Protein 3TO5 (pdb70)

Nearest PDB structures (foldseek):
  3to5-assembly1_A  TM=1.008E+00  e=1.845E-25  Vibrio cholerae
  4lx8-assembly1_A  TM=1.005E+00  e=1.009E-23  Vibrio cholerae O395
  4hnq-assembly1_A  TM=1.005E+00  e=3.913E-23  Vibrio cholerae
  1d4z-assembly1_A  TM=9.923E-01  e=3.144E-18  Escherichia coli
  3olv-assembly2_B  TM=9.738E-01  e=2.429E-18  Escherichia coli K-12

Foldseek 3Di:
DDLAFAEEEEAQDPVVSVVVCVLSVVVSRNNYDYDNALVRVVVCVVPPVGAEYEYEQDDDPAGPLRSLLVQCVDPSRNVYAYEYEYQDPDVVVVVSSVVSPHQYYDHPPDHSVVVVVGVVSSVD

B-factor: mean 20.98, std 11.56, range [7.63, 84.68]

Solvent-accessible surface area: 6604 Å² total; per-residue (Å²): 103,87,93,109,11,57,0,0,1,1,5,70,118,54,69,21,30,93,86,0,64,66,30,0,120,81,30,27,2,101,52,8,53,44,5,79,13,0,108,46,0,37,73,62,2,85,182,23,130,13,69,0,0,0,0,8,26,120,5,119,45,30,96,0,17,51,0,0,103,57,0,62,92,31,147,99,8,118,126,2,22,0,0,0,1,5,74,103,32,128,184,149,45,32,75,92,0,57,155,18,29,22,68,16,69,0,58,72,143,24,79,23,68,46,0,66,116,43,6,77,151,19,78,180

Radius of gyration: 12.98 Å; Cα contacts (8 Å, |Δi|>4): 217; chains: 1; bounding box: 34×27×32 Å

CATH classification: 3.40.50.2300

Organism: Vibrio cholerae (NCBI:txid666)

Sequence (124 aa):
LNKNMKILIVDDFSTMRRIVKNLLRDLGFNNTQEADDGLTALPMLKKGDFDFVVTDWNMPGMQGIDLLKNIRADEELKHLPVLMITAEAKREQIIEAAQAGVNGYIVKPFTAATLKEKLDKIFE

Structure (mmCIF, N/CA/C/O backbone):
data_3TO5
#
_entry.id   3TO5
#
_cell.length_a   68.057
_cell.length_b   68.057
_cell.length_c   75.750
_cell.angle_alpha   90.00
_cell.angle_beta   90.00
_cell.angle_gamma   120.00
#
_symmetry.space_group_name_H-M   'H 3'
#
loop_
_entity.id
_entity.type
_entity.pdbx_description
1 polymer 'CheY homolog'
2 non-polymer 'CALCIUM ION'
3 water water
#
loop_
_atom_site.group_PDB
_atom_site.id
_atom_site.type_symbol
_atom_site.label_atom_id
_atom_site.label_alt_id
_atom_site.label_comp_id
_atom_site.label_asym_id
_atom_site.label_entity_id
_atom_site.label_seq_id
_atom_site.pdbx_PDB_ins_code
_atom_site.Cartn_x
_atom_site.Cartn_y
_atom_site.Cartn_z
_atom_site.occupancy
_atom_site.B_iso_or_equiv
_atom_site.auth_seq_id
_atom_site.auth_comp_id
_atom_site.auth_asym_id
_atom_site.auth_atom_id
_atom_site.pdbx_PDB_model_num
ATOM 1 N N . LEU A 1 9 ? -11.436 28.925 -2.486 1.00 47.40 5 LEU A N 1
ATOM 2 C CA . LEU A 1 9 ? -11.020 27.542 -2.118 1.00 48.58 5 LEU A CA 1
ATOM 3 C C . LEU A 1 9 ? -12.230 26.707 -1.728 1.00 47.27 5 LEU A C 1
ATOM 4 O O . LEU A 1 9 ? -13.183 27.217 -1.139 1.00 45.55 5 LEU A O 1
ATOM 6 N N . ASN A 1 10 ? -12.197 25.422 -2.070 1.00 21.86 6 ASN A N 1
ATOM 7 C CA . ASN A 1 10 ? -13.291 24.532 -1.715 1.00 22.88 6 ASN A CA 1
ATOM 8 C C . ASN A 1 10 ? -12.863 23.728 -0.496 1.00 21.82 6 ASN A C 1
ATOM 9 O O . ASN A 1 10 ? -11.902 22.963 -0.556 1.00 20.86 6 ASN A O 1
ATOM 14 N N . LYS A 1 11 ? -13.568 23.917 0.613 1.00 25.42 7 LYS A N 1
ATOM 15 C CA . LYS A 1 11 ? -13.245 23.214 1.852 1.00 25.34 7 LYS A CA 1
ATOM 16 C C . LYS A 1 11 ? -13.369 21.704 1.720 1.00 23.99 7 LYS A C 1
ATOM 17 O O . LYS A 1 11 ? -12.889 20.960 2.576 1.00 23.21 7 LYS A O 1
ATOM 23 N N . ASN A 1 12 ? -14.008 21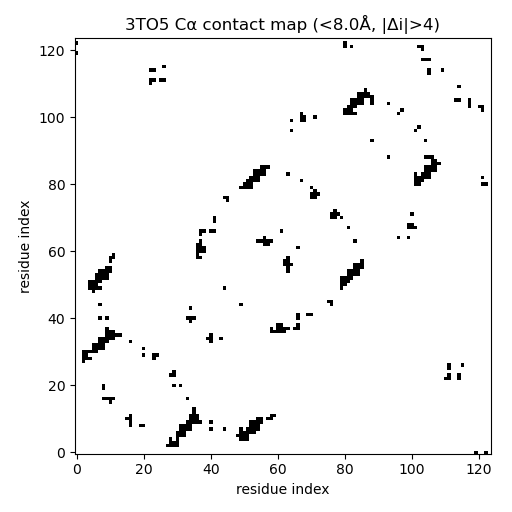.252 0.648 1.00 19.84 8 ASN A N 1
ATOM 24 C CA . ASN A 1 12 ? -14.175 19.823 0.428 1.00 19.62 8 ASN A CA 1
ATOM 25 C C . ASN A 1 12 ? -13.123 19.236 -0.509 1.00 16.65 8 ASN A C 1
ATOM 26 O O . ASN A 1 12 ? -13.235 18.079 -0.911 1.00 16.15 8 ASN A O 1
ATOM 31 N N . MET A 1 13 ? -12.107 20.016 -0.862 1.00 15.57 9 MET A N 1
ATOM 32 C CA . MET A 1 13 ? -11.086 19.491 -1.763 1.00 14.75 9 MET A CA 1
ATOM 33 C C . MET A 1 13 ? -10.424 18.275 -1.115 1.00 13.82 9 MET A C 1
ATOM 34 O O . MET A 1 13 ? -10.202 18.247 0.097 1.00 12.62 9 MET A O 1
ATOM 39 N N . LYS A 1 14 ? -10.147 17.271 -1.941 1.00 11.84 10 LYS A N 1
ATOM 40 C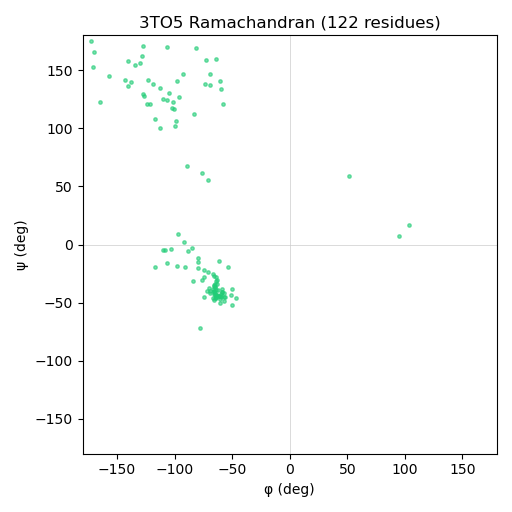 CA . LYS A 1 14 ? -9.559 16.004 -1.515 1.00 11.87 10 LYS A CA 1
ATOM 41 C C . LYS A 1 14 ? -8.048 16.147 -1.420 1.00 9.27 10 LYS A C 1
ATOM 42 O O . LYS A 1 14 ? -7.368 16.310 -2.429 1.00 12.79 10 LYS A O 1
ATOM 48 N N . ILE A 1 15 ? -7.535 16.071 -0.199 1.00 9.69 11 ILE A N 1
ATOM 49 C CA . ILE A 1 15 ? -6.115 16.260 0.063 1.00 10.53 11 ILE A CA 1
ATOM 50 C C . ILE A 1 15 ? -5.386 15.012 0.547 1.00 10.79 11 ILE A C 1
ATOM 51 O O . ILE A 1 15 ? -5.873 14.303 1.430 1.00 10.96 11 ILE A O 1
ATOM 56 N N . LEU A 1 16 ? -4.215 14.750 -0.029 1.00 11.65 12 LEU A N 1
ATOM 57 C CA . LEU A 1 16 ? -3.409 13.618 0.406 1.00 10.77 12 LEU A CA 1
ATOM 58 C C . LEU A 1 16 ? -2.224 14.188 1.183 1.00 10.88 12 LEU A C 1
ATOM 59 O O . LEU A 1 16 ? -1.499 15.040 0.671 1.00 11.06 12 LEU A O 1
ATOM 64 N N . ILE A 1 17 ? -2.059 13.729 2.422 1.00 10.97 13 ILE A N 1
ATOM 65 C CA . ILE A 1 17 ? -0.970 14.157 3.302 1.00 10.37 13 ILE A CA 1
ATOM 66 C C . ILE A 1 17 ? 0.069 13.044 3.264 1.00 10.13 13 ILE A C 1
ATOM 67 O O . ILE A 1 17 ? -0.241 11.900 3.603 1.00 10.83 13 ILE A O 1
ATOM 72 N N . VAL A 1 18 ? 1.299 13.384 2.878 1.00 10.08 14 VAL A N 1
ATOM 73 C CA . VAL A 1 18 ? 2.360 12.390 2.741 1.00 10.09 14 VAL A CA 1
ATOM 74 C C . VAL A 1 18 ? 3.601 12.617 3.604 1.00 10.01 14 VAL A C 1
ATOM 75 O O . VAL A 1 18 ? 4.262 13.644 3.499 1.00 10.93 14 VAL A O 1
ATOM 79 N N . ASP A 1 19 ? 3.908 11.643 4.452 1.00 9.15 15 ASP A N 1
ATOM 80 C CA . ASP A 1 19 ? 5.106 11.688 5.283 1.00 11.03 15 ASP A CA 1
ATOM 81 C C . ASP A 1 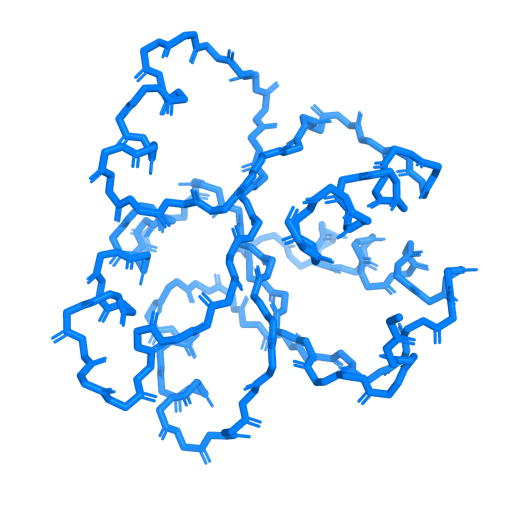19 ? 5.280 10.339 5.965 1.00 11.49 15 ASP A C 1
ATOM 82 O O . ASP A 1 19 ? 4.303 9.621 6.206 1.00 10.18 15 ASP A O 1
ATOM 87 N N . ASP A 1 20 ? 6.526 10.008 6.285 1.00 11.93 16 ASP A N 1
ATOM 88 C CA . ASP A 1 20 ? 6.835 8.739 6.935 1.00 13.70 16 ASP A CA 1
ATOM 89 C C . ASP A 1 20 ? 6.569 8.743 8.437 1.00 13.22 16 ASP A C 1
ATOM 90 O O . ASP A 1 20 ? 6.513 7.681 9.059 1.00 16.04 16 ASP A O 1
ATOM 95 N N . PHE A 1 21 ? 6.398 9.926 9.017 1.00 11.26 17 PHE A N 1
ATOM 96 C CA . PHE A 1 21 ? 6.152 10.038 10.451 1.00 11.19 17 PHE A CA 1
ATOM 97 C C . PHE A 1 21 ? 4.659 10.201 10.722 1.00 12.56 17 PHE A C 1
ATOM 98 O O . PHE A 1 21 ? 4.085 11.261 10.479 1.00 10.67 17 PHE A O 1
ATOM 106 N N . SER A 1 22 ? 4.034 9.138 11.221 1.00 13.80 18 SER A N 1
ATOM 107 C CA . SER A 1 22 ? 2.605 9.155 11.506 1.00 14.31 18 SER A CA 1
ATOM 108 C C . SER A 1 22 ? 2.192 10.353 12.358 1.00 13.57 18 SER A C 1
ATOM 109 O O . SER A 1 22 ? 1.183 11.004 12.087 1.00 11.90 18 SER A O 1
ATOM 112 N N . THR A 1 23 ? 2.980 10.651 13.385 1.00 14.47 19 THR A N 1
ATOM 113 C CA . THR A 1 23 ? 2.676 11.771 14.265 1.00 14.60 19 THR A CA 1
ATOM 114 C C . THR A 1 23 ? 2.599 13.091 13.488 1.00 12.65 19 THR A C 1
ATOM 115 O O . THR A 1 23 ? 1.714 13.914 13.737 1.00 12.83 19 THR A O 1
ATOM 119 N N . MET A 1 24 ? 3.506 13.285 12.534 1.00 12.28 20 MET A N 1
ATOM 120 C CA . MET A 1 24 ? 3.499 14.510 11.744 1.00 12.83 20 MET A CA 1
ATOM 121 C C . MET A 1 24 ? 2.282 14.540 10.826 1.00 12.65 20 MET A C 1
ATOM 122 O O . MET A 1 24 ? 1.637 15.578 10.677 1.00 13.09 20 MET A O 1
ATOM 127 N N . ARG A 1 25 ? 1.963 13.402 10.214 1.00 10.84 21 ARG A N 1
ATOM 128 C CA . ARG A 1 25 ? 0.802 13.344 9.331 1.00 12.53 21 ARG A CA 1
ATOM 129 C C . ARG A 1 25 ? -0.441 13.769 10.099 1.00 13.30 21 ARG A C 1
ATOM 130 O O . ARG A 1 25 ? -1.280 14.501 9.580 1.00 12.54 21 ARG A O 1
ATOM 138 N N . ARG A 1 26 ? -0.549 13.299 11.339 1.00 12.13 22 ARG A N 1
ATOM 139 C CA . ARG A 1 26 ? -1.690 13.624 12.186 1.00 15.60 22 ARG A CA 1
ATOM 140 C C . ARG A 1 26 ? -1.748 15.111 12.514 1.00 14.77 22 ARG A C 1
ATOM 141 O O . ARG A 1 26 ? -2.820 15.716 12.504 1.00 13.79 22 ARG A O 1
ATOM 149 N N . ILE A 1 27 ? -0.595 15.701 12.805 1.00 14.65 23 ILE A N 1
ATOM 150 C CA . ILE A 1 27 ? -0.540 17.123 13.127 1.00 14.62 23 ILE A CA 1
ATOM 151 C C . ILE A 1 27 ? -1.021 17.951 11.934 1.00 14.06 23 ILE A C 1
ATOM 152 O O . ILE A 1 27 ? -1.810 18.885 12.092 1.00 13.45 23 ILE A O 1
ATOM 157 N N . VAL A 1 28 ? -0.559 17.593 10.739 1.00 13.86 24 VAL A N 1
ATOM 158 C CA . VAL A 1 28 ? -0.961 18.296 9.524 1.00 14.00 24 VAL A CA 1
ATOM 159 C C . VAL A 1 28 ? -2.462 18.125 9.294 1.00 12.45 24 VAL A C 1
ATOM 160 O O . VAL A 1 28 ? -3.162 19.087 8.973 1.00 14.09 24 VAL A O 1
ATOM 164 N N . LYS A 1 29 ? -2.949 16.898 9.454 1.00 11.47 25 LYS A N 1
ATOM 165 C CA . LYS A 1 29 ? -4.370 16.608 9.271 1.00 12.17 25 LYS A CA 1
ATOM 166 C C . LYS A 1 29 ? -5.210 17.451 10.227 1.00 12.77 25 LYS A C 1
ATOM 167 O O . LYS A 1 29 ? -6.262 17.969 9.851 1.00 13.07 25 LYS A O 1
ATOM 173 N N . ASN A 1 30 ? -4.740 17.591 11.463 1.00 15.13 26 ASN A N 1
ATOM 174 C CA . ASN A 1 30 ? -5.468 18.379 12.450 1.00 16.82 26 ASN A CA 1
ATOM 175 C C . ASN A 1 30 ? -5.431 19.876 12.149 1.00 17.31 26 ASN A C 1
ATOM 1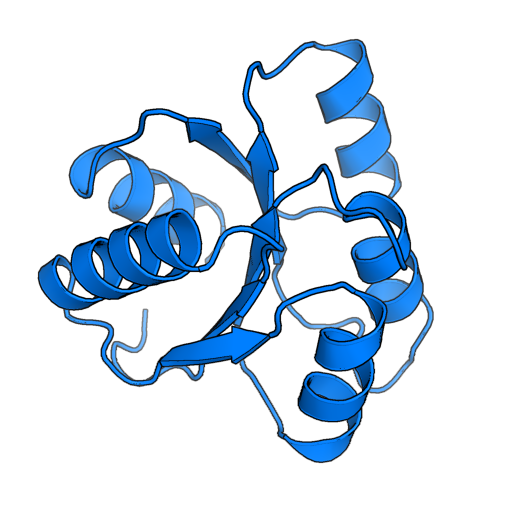76 O O . ASN A 1 30 ? -6.419 20.576 12.368 1.00 17.87 26 ASN A O 1
ATOM 181 N N . LEU A 1 31 ? -4.303 20.373 11.651 1.00 17.32 27 LEU A N 1
ATOM 182 C CA . LEU A 1 31 ? -4.215 21.791 11.315 1.00 16.73 27 LEU A CA 1
ATOM 183 C C . LEU A 1 31 ? -5.153 22.069 10.140 1.00 17.28 27 LEU A C 1
ATOM 184 O O . LEU A 1 31 ? -5.808 23.109 10.083 1.00 17.03 27 LEU A O 1
ATOM 189 N N . LEU A 1 32 ? -5.220 21.135 9.196 1.00 19.88 28 LEU A N 1
ATOM 190 C CA . LEU A 1 32 ? -6.107 21.305 8.056 1.00 20.10 28 LEU A CA 1
ATOM 191 C C . LEU A 1 32 ? -7.543 21.279 8.565 1.00 19.94 28 LEU A C 1
ATOM 192 O O . LEU A 1 32 ? -8.409 21.981 8.050 1.00 18.65 28 LEU A O 1
ATOM 197 N N . ARG A 1 33 ? -7.787 20.469 9.591 1.00 16.39 29 ARG A N 1
ATOM 198 C CA . ARG A 1 33 ? -9.117 20.375 10.179 1.00 18.04 29 ARG A CA 1
ATOM 199 C C . ARG A 1 33 ? -9.502 21.726 10.786 1.00 19.37 29 ARG A C 1
ATOM 200 O O . ARG A 1 33 ? -10.653 22.153 10.690 1.00 19.99 29 ARG A O 1
ATOM 208 N N . ASP A 1 34 ? -8.535 22.399 11.407 1.00 22.09 30 ASP A N 1
ATOM 209 C CA . ASP A 1 34 ? -8.794 23.702 12.015 1.00 23.07 30 ASP A CA 1
ATOM 210 C C . ASP A 1 34 ? -9.189 24.726 10.957 1.00 23.77 30 ASP A C 1
ATOM 211 O O . ASP A 1 34 ? -9.951 25.655 11.234 1.00 25.17 30 ASP A O 1
ATOM 216 N N . LEU A 1 35 ? -8.666 24.554 9.746 1.00 19.98 31 LEU A N 1
ATOM 217 C CA . LEU A 1 35 ? -8.964 25.461 8.646 1.00 21.25 31 LEU A CA 1
ATOM 218 C C . LEU A 1 35 ? -10.255 25.084 7.922 1.00 20.25 31 LEU A C 1
ATOM 219 O O . LEU A 1 35 ? -10.679 25.777 6.997 1.00 21.29 31 LEU A O 1
ATOM 224 N N . GLY A 1 36 ? -10.874 23.985 8.342 1.00 19.11 32 GLY A N 1
ATOM 225 C CA . GLY A 1 36 ? -12.116 23.557 7.723 1.00 18.79 32 GLY A CA 1
ATOM 226 C C . GLY A 1 36 ? -11.969 22.534 6.612 1.00 18.97 32 GLY A C 1
ATOM 227 O O . GLY A 1 36 ? -12.945 22.205 5.935 1.00 17.50 32 GLY A O 1
ATOM 228 N N . PHE A 1 37 ? -10.753 22.030 6.422 1.00 18.80 33 PHE A N 1
ATOM 229 C CA . PHE A 1 37 ? -10.485 21.032 5.390 1.00 17.75 33 PHE A CA 1
ATOM 230 C C . PHE A 1 37 ? -10.448 19.651 6.036 1.00 18.25 33 PHE A C 1
ATOM 231 O O . PHE A 1 37 ? -9.453 19.274 6.656 1.00 17.78 33 PHE A O 1
ATOM 239 N N . ASN A 1 38 ? -11.535 18.898 5.880 1.00 15.46 34 ASN A N 1
ATOM 240 C CA . ASN A 1 38 ? -11.636 17.573 6.481 1.00 15.57 34 ASN A CA 1
ATOM 241 C C . ASN A 1 38 ? -11.554 16.384 5.525 1.00 13.72 34 ASN A C 1
ATOM 242 O O . ASN A 1 38 ? -11.552 15.242 5.974 1.00 13.65 34 ASN A O 1
ATOM 247 N N . ASN A 1 39 ? -11.495 16.640 4.222 1.00 12.89 35 ASN A N 1
ATOM 248 C CA . ASN A 1 39 ? -11.411 15.555 3.244 1.00 13.25 35 ASN A CA 1
ATOM 249 C C . ASN A 1 39 ? -9.938 15.247 3.019 1.00 11.35 35 ASN A C 1
ATOM 250 O O . ASN A 1 39 ? -9.390 15.488 1.946 1.00 13.46 35 ASN A O 1
ATOM 255 N N . THR A 1 40 ? -9.311 14.709 4.054 1.00 11.69 36 THR A N 1
ATOM 256 C C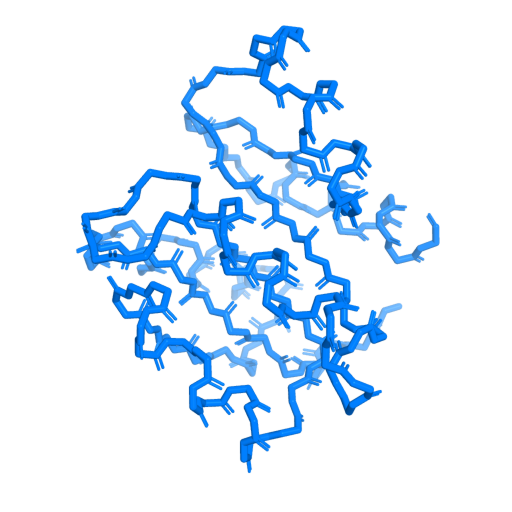A . THR A 1 40 ? -7.895 14.387 4.028 1.00 12.40 36 THR A CA 1
ATOM 257 C C . THR A 1 40 ? -7.608 12.906 4.236 1.00 11.94 36 THR A C 1
ATOM 258 O O . THR A 1 40 ? -8.228 12.260 5.081 1.00 11.18 36 THR A O 1
ATOM 262 N N . GLN A 1 41 ? -6.671 12.380 3.449 1.00 11.98 37 GLN A N 1
ATOM 263 C CA . GLN A 1 41 ? -6.246 10.992 3.570 1.00 12.75 37 GLN A CA 1
ATOM 264 C C . GLN A 1 41 ? -4.728 10.997 3.710 1.00 11.24 37 GLN A C 1
ATOM 265 O O . GLN A 1 41 ? -4.094 12.034 3.519 1.00 11.43 37 GLN A O 1
ATOM 271 N N . GLU A 1 42 ? -4.148 9.845 4.027 1.00 11.56 38 GLU A N 1
ATOM 272 C CA . GLU A 1 42 ? -2.708 9.761 4.269 1.00 11.56 38 GLU A CA 1
ATOM 273 C C . GLU A 1 42 ? -1.945 8.669 3.527 1.00 9.87 38 GLU A C 1
ATOM 274 O O . GLU A 1 42 ? -2.507 7.642 3.148 1.00 11.60 38 GLU A O 1
ATOM 280 N N . ALA A 1 43 ? -0.644 8.903 3.355 1.00 10.67 39 ALA A N 1
ATOM 281 C CA . ALA A 1 43 ? 0.283 7.952 2.727 1.00 9.45 39 ALA A CA 1
ATOM 282 C C . ALA A 1 43 ? 1.589 8.091 3.508 1.00 9.66 39 ALA A C 1
ATOM 283 O O . ALA A 1 43 ? 1.972 9.203 3.881 1.00 9.25 39 ALA A O 1
ATOM 285 N N . ASP A 1 44 ? 2.279 6.980 3.756 1.00 10.27 40 ASP A N 1
ATOM 286 C CA . ASP A 1 44 ? 3.511 7.043 4.540 1.00 12.12 40 ASP A CA 1
ATOM 287 C C . ASP A 1 44 ? 4.807 7.216 3.759 1.00 11.94 40 ASP A C 1
ATOM 288 O O . ASP A 1 44 ? 5.883 7.266 4.359 1.00 11.04 40 ASP A O 1
ATOM 293 N N . ASP A 1 45 ? 4.708 7.331 2.438 1.00 10.58 41 ASP A N 1
ATOM 294 C CA . ASP A 1 45 ? 5.892 7.461 1.599 1.00 10.85 41 ASP A CA 1
ATOM 295 C C . ASP A 1 45 ? 5.483 7.818 0.171 1.00 9.80 41 ASP A C 1
ATOM 296 O O . ASP A 1 45 ? 4.309 7.714 -0.200 1.00 8.37 41 ASP A O 1
ATOM 301 N N . GLY A 1 46 ? 6.445 8.246 -0.635 1.00 10.90 42 GLY A N 1
ATOM 302 C CA . GLY A 1 46 ? 6.115 8.546 -2.015 1.00 10.07 42 GLY A CA 1
ATOM 303 C C . GLY A 1 46 ? 5.639 7.279 -2.710 1.00 11.23 42 GLY A C 1
ATOM 304 O O . GLY A 1 46 ? 4.761 7.331 -3.572 1.00 11.09 42 GLY A O 1
ATOM 305 N N . LEU A 1 47 ? 6.202 6.134 -2.320 1.00 9.44 43 LEU A N 1
ATOM 306 C CA . LEU A 1 47 ? 5.837 4.857 -2.939 1.00 9.59 43 LEU A CA 1
ATOM 307 C C . LEU A 1 47 ? 4.402 4.413 -2.681 1.00 11.22 43 LEU A C 1
ATOM 308 O O . LEU A 1 47 ? 3.824 3.671 -3.475 1.00 12.26 43 LEU A O 1
ATOM 313 N N . THR A 1 48 ? 3.827 4.846 -1.567 1.00 11.28 44 THR A N 1
ATOM 314 C CA . THR A 1 48 ? 2.451 4.487 -1.272 1.00 11.65 44 THR A CA 1
ATOM 315 C C . THR A 1 48 ? 1.525 5.632 -1.675 1.00 11.90 44 THR A C 1
ATOM 316 O O . THR A 1 48 ? 0.318 5.443 -1.852 1.00 12.48 44 THR A O 1
ATOM 320 N N . ALA A 1 49 ? 2.093 6.823 -1.836 1.00 9.43 45 ALA A N 1
ATOM 321 C CA . ALA A 1 49 ? 1.287 7.976 -2.231 1.00 10.86 45 ALA A CA 1
ATOM 322 C C . ALA A 1 49 ? 0.895 7.905 -3.703 1.00 10.09 45 ALA A C 1
ATOM 323 O O . ALA A 1 49 ? -0.253 8.157 -4.065 1.00 10.20 45 ALA A O 1
ATOM 325 N N . LEU A 1 50 ? 1.856 7.564 -4.555 1.00 10.96 46 LEU A N 1
ATOM 326 C CA . LEU A 1 50 ? 1.600 7.499 -5.987 1.00 12.22 46 LEU A CA 1
ATOM 327 C C . LEU A 1 50 ? 0.372 6.697 -6.401 1.00 10.99 46 LEU A C 1
ATOM 328 O O . LEU A 1 50 ? -0.472 7.200 -7.152 1.00 12.02 46 LEU A O 1
ATOM 333 N N . PRO A 1 51 ? 0.250 5.439 -5.935 1.00 11.85 47 PRO A N 1
ATOM 334 C CA . PRO A 1 51 ? -0.927 4.657 -6.324 1.00 12.54 47 PRO A CA 1
ATOM 335 C C . PRO A 1 51 ? -2.242 5.242 -5.811 1.00 12.61 47 PRO A C 1
ATOM 336 O O . PRO A 1 51 ? -3.294 5.039 -6.419 1.00 13.96 47 PRO A O 1
ATOM 340 N N . MET A 1 52 ? -2.190 5.954 -4.689 1.00 10.53 48 MET A N 1
ATOM 341 C CA . MET A 1 52 ? -3.393 6.587 -4.159 1.00 10.99 48 MET A CA 1
ATOM 342 C C . MET A 1 52 ? -3.804 7.736 -5.086 1.00 10.64 48 MET A C 1
ATOM 343 O O . MET A 1 52 ? -4.992 7.943 -5.355 1.00 10.31 48 MET A O 1
ATOM 348 N N . LEU A 1 53 ? -2.823 8.486 -5.578 1.00 11.70 49 LEU A N 1
ATOM 349 C CA . LEU A 1 53 ? -3.112 9.587 -6.486 1.00 12.24 49 LEU A CA 1
ATOM 350 C C . LEU A 1 53 ? -3.540 9.058 -7.852 1.00 13.00 49 LEU A C 1
ATOM 351 O O . LEU A 1 53 ? -4.452 9.591 -8.478 1.00 14.48 49 LEU A O 1
ATOM 356 N N . LYS A 1 54 ? -2.874 7.999 -8.302 1.00 14.03 50 LYS A N 1
ATOM 357 C CA . LYS A 1 54 ? -3.158 7.396 -9.601 1.00 15.12 50 LYS A CA 1
ATOM 358 C C . LYS A 1 54 ? -4.602 6.904 -9.743 1.00 14.95 50 LYS A C 1
ATOM 359 O O . LYS A 1 54 ? -5.209 7.043 -10.805 1.00 15.01 50 LYS A O 1
ATOM 365 N N . LYS A 1 55 ? -5.151 6.346 -8.668 1.00 14.03 51 LYS A N 1
ATOM 366 C CA . LYS A 1 55 ? -6.510 5.809 -8.683 1.00 15.09 51 LYS A CA 1
ATOM 367 C C . LYS A 1 55 ? -7.547 6.585 -7.863 1.00 15.84 51 LYS A C 1
ATOM 368 O O . LYS A 1 55 ? -8.737 6.261 -7.916 1.00 18.55 51 LYS A O 1
ATOM 374 N N . GLY A 1 56 ? -7.118 7.612 -7.131 1.00 14.29 52 GLY A N 1
ATOM 375 C CA . GLY A 1 56 ? -8.049 8.331 -6.273 1.00 15.43 52 GLY A CA 1
ATOM 376 C C . GLY A 1 56 ? -8.627 9.688 -6.625 1.00 14.70 52 GLY A C 1
ATOM 377 O O . GLY A 1 56 ? -9.455 10.199 -5.869 1.00 14.74 52 GLY A O 1
ATOM 378 N N . ASP A 1 57 ? -8.206 10.285 -7.735 1.00 16.90 53 ASP A N 1
ATOM 379 C CA . ASP A 1 57 ? -8.737 11.596 -8.126 1.00 17.28 53 ASP A CA 1
ATOM 380 C C . ASP A 1 57 ? -8.660 12.641 -7.011 1.00 16.51 53 ASP A C 1
ATOM 381 O O . ASP A 1 57 ? -9.678 13.199 -6.591 1.00 16.75 53 ASP A O 1
ATOM 386 N N . PHE A 1 58 ? -7.447 12.900 -6.537 1.00 15.26 54 PHE A N 1
ATOM 387 C CA . PHE A 1 58 ? -7.225 13.887 -5.490 1.00 12.97 54 PHE A CA 1
ATOM 388 C C . PHE A 1 58 ? -7.184 15.293 -6.081 1.00 12.16 54 PHE A C 1
ATOM 389 O O . PHE A 1 58 ? -7.125 15.462 -7.304 1.00 13.45 54 PHE A O 1
ATOM 397 N N . ASP A 1 59 ? -7.218 16.298 -5.210 1.00 11.53 55 ASP A N 1
ATOM 398 C CA . ASP A 1 59 ? -7.186 17.692 -5.649 1.00 12.49 55 ASP A CA 1
ATOM 399 C C . ASP A 1 59 ? -5.946 18.433 -5.164 1.00 12.96 55 ASP A C 1
ATOM 400 O O . ASP A 1 59 ? -5.580 19.460 -5.730 1.00 13.46 55 ASP A O 1
ATOM 405 N N . PHE A 1 60 ? -5.293 17.910 -4.131 1.00 12.22 56 PHE A N 1
ATOM 406 C CA . PHE A 1 60 ? -4.151 18.610 -3.549 1.00 11.71 56 PHE A CA 1
ATOM 407 C C . PHE A 1 60 ? -3.237 17.635 -2.810 1.00 10.64 56 PHE A C 1
ATOM 408 O O . PHE A 1 60 ? -3.707 16.668 -2.217 1.00 11.05 56 PHE A O 1
ATOM 416 N N . VAL A 1 61 ? -1.938 17.894 -2.859 1.00 10.43 57 VAL A N 1
ATOM 417 C CA . VAL A 1 61 ? -0.962 17.050 -2.194 1.00 10.99 57 VAL A CA 1
ATOM 418 C C . VAL A 1 61 ? -0.064 17.871 -1.281 1.00 11.00 57 VAL A C 1
ATOM 419 O O . VAL A 1 61 ? 0.500 18.886 -1.695 1.00 10.07 57 VAL A O 1
ATOM 423 N N . VAL A 1 62 ? 0.036 17.437 -0.028 1.00 10.29 58 VAL A N 1
ATOM 424 C CA . VAL A 1 62 ? 0.907 18.074 0.953 1.00 11.55 58 VAL A CA 1
ATOM 425 C C . VAL A 1 62 ? 1.889 16.965 1.289 1.00 11.46 58 VAL A C 1
ATOM 426 O O . VAL A 1 62 ? 1.533 15.990 1.948 1.00 13.67 58 VAL A O 1
ATOM 430 N N . THR A 1 63 ? 3.123 17.107 0.820 1.00 10.84 59 THR A N 1
ATOM 431 C CA . THR A 1 63 ? 4.128 16.082 1.046 1.00 10.46 59 THR A CA 1
ATOM 432 C C . THR A 1 63 ? 5.386 16.572 1.737 1.00 9.47 59 THR A C 1
ATOM 433 O O . THR A 1 63 ? 5.868 17.674 1.479 1.00 10.59 59 THR A O 1
ATOM 437 N N . ASP A 1 64 ? 5.915 15.739 2.621 1.00 9.66 60 ASP A N 1
ATOM 438 C CA . ASP A 1 64 ? 7.157 16.067 3.294 1.00 10.32 60 ASP A CA 1
ATOM 439 C C . ASP A 1 64 ? 8.239 15.893 2.232 1.00 10.85 60 ASP A C 1
ATOM 440 O O . ASP A 1 64 ? 8.044 15.172 1.249 1.00 11.77 60 ASP A O 1
ATOM 445 N N . TRP A 1 65 ? 9.390 16.526 2.424 1.00 10.54 61 TRP A N 1
ATOM 446 C CA . TRP A 1 65 ? 10.450 16.403 1.434 1.00 11.32 61 TRP A CA 1
ATOM 447 C C . TRP A 1 65 ? 11.412 15.253 1.721 1.00 13.02 61 TRP A C 1
ATOM 448 O O . TRP A 1 65 ? 12.102 14.780 0.821 1.00 16.51 61 TRP A O 1
ATOM 459 N N . ASN A 1 66 ? 11.431 14.783 2.963 1.00 12.16 62 ASN A N 1
ATOM 460 C CA . ASN A 1 66 ? 12.353 13.726 3.366 1.00 12.19 62 ASN A CA 1
ATOM 461 C C . ASN A 1 66 ? 11.693 12.394 3.716 1.00 10.93 62 ASN A C 1
ATOM 462 O O . ASN A 1 66 ? 11.178 12.228 4.813 1.00 10.98 62 ASN A O 1
ATOM 467 N N . MET A 1 67 ? 11.719 11.456 2.769 1.00 11.61 63 MET A N 1
ATOM 468 C CA . MET A 1 67 ? 11.134 10.127 2.958 1.00 12.01 63 MET A CA 1
ATOM 469 C C . MET A 1 67 ? 12.081 9.075 2.373 1.00 12.61 63 MET A C 1
ATOM 470 O O . MET A 1 67 ? 12.664 9.274 1.306 1.00 14.13 63 MET A O 1
ATOM 475 N N . PRO A 1 68 ? 12.240 7.936 3.071 1.00 12.92 64 PRO A N 1
ATOM 476 C CA . PRO A 1 68 ? 13.113 6.812 2.700 1.00 14.54 64 PRO A CA 1
ATOM 477 C C . PRO A 1 68 ? 12.866 5.978 1.444 1.00 15.04 64 PRO A C 1
ATOM 478 O O . PRO A 1 68 ? 13.831 5.555 0.799 1.00 15.04 64 PRO A O 1
ATOM 482 N N . GLY A 1 69 ? 11.604 5.728 1.103 1.00 11.93 65 GLY A N 1
ATOM 483 C CA . GLY A 1 69 ? 11.298 4.936 -0.081 1.00 12.71 65 GLY A CA 1
ATOM 484 C C . GLY A 1 69 ? 11.466 5.788 -1.321 1.00 12.89 65 GLY A C 1
ATOM 485 O O . GLY A 1 69 ? 12.401 5.604 -2.106 1.00 12.95 65 GLY A O 1
ATOM 486 N N . MET A 1 70 ? 10.534 6.715 -1.505 1.00 13.09 66 MET A N 1
ATOM 487 C CA . MET A 1 70 ? 10.589 7.654 -2.617 1.00 13.19 66 MET A CA 1
ATOM 488 C C . MET A 1 70 ? 10.546 9.031 -1.970 1.00 13.50 66 MET A C 1
ATOM 489 O O . MET A 1 70 ? 9.598 9.345 -1.246 1.00 11.97 66 MET A O 1
ATOM 494 N N . GLN A 1 71 ? 11.582 9.831 -2.228 1.00 12.29 67 GLN A N 1
ATOM 495 C CA . GLN A 1 71 ? 11.705 11.174 -1.672 1.00 15.90 67 GLN A CA 1
ATOM 496 C C . GLN A 1 71 ? 10.613 12.108 -2.166 1.00 13.84 67 GLN A C 1
ATOM 497 O O . GLN A 1 71 ? 9.989 11.863 -3.196 1.00 13.65 67 GLN A O 1
ATOM 503 N N . GLY A 1 72 ? 10.397 13.189 -1.426 1.00 9.42 68 GLY A N 1
ATOM 504 C CA . GLY A 1 72 ? 9.375 14.143 -1.818 1.00 12.05 68 GLY A CA 1
ATOM 505 C C . GLY A 1 72 ? 9.572 14.697 -3.217 1.00 10.69 68 GLY A C 1
ATOM 506 O O . GLY A 1 72 ? 8.625 14.772 -3.999 1.00 10.46 68 GLY A O 1
ATOM 507 N N . ILE A 1 73 ? 10.801 15.080 -3.547 1.00 13.51 69 ILE A N 1
ATOM 508 C CA . ILE A 1 73 ? 11.052 15.641 -4.866 1.00 13.94 69 ILE A CA 1
ATOM 509 C C . ILE A 1 73 ? 10.791 14.626 -5.972 1.00 12.98 69 ILE A C 1
ATOM 510 O O . ILE A 1 73 ? 10.377 14.992 -7.068 1.00 12.56 69 ILE A O 1
ATOM 515 N N . ASP A 1 74 ? 11.017 13.348 -5.688 1.00 14.60 70 ASP A N 1
ATOM 516 C CA . ASP A 1 74 ? 10.768 12.330 -6.694 1.00 12.71 70 ASP A CA 1
ATOM 517 C C . ASP A 1 74 ? 9.268 12.056 -6.832 1.00 12.05 70 ASP A C 1
ATOM 518 O O . ASP A 1 74 ? 8.796 11.710 -7.913 1.00 13.12 70 ASP A O 1
ATOM 523 N N . LEU A 1 75 ? 8.514 12.219 -5.747 1.00 12.74 71 LEU A N 1
ATOM 524 C CA . LEU A 1 75 ? 7.063 12.031 -5.824 1.00 11.89 71 LEU A CA 1
ATOM 525 C C . LEU A 1 75 ? 6.555 13.149 -6.729 1.00 11.94 71 LEU A C 1
ATOM 526 O O . LEU A 1 75 ? 5.708 12.931 -7.595 1.00 10.95 71 LEU A O 1
ATOM 531 N N . LEU A 1 76 ? 7.093 14.348 -6.522 1.00 12.70 72 LEU A N 1
ATOM 532 C CA . LEU A 1 76 ? 6.720 15.508 -7.323 1.00 12.79 72 LEU A CA 1
ATOM 533 C C . LEU A 1 76 ? 7.052 15.274 -8.796 1.00 13.19 72 LEU A C 1
ATOM 534 O O . LEU A 1 76 ? 6.223 15.531 -9.666 1.00 12.84 72 LEU A O 1
ATOM 539 N N . LYS A 1 77 ? 8.260 14.789 -9.075 1.00 12.68 73 LYS A N 1
ATOM 540 C CA . LYS A 1 77 ? 8.659 14.526 -10.455 1.00 13.82 73 LYS A CA 1
ATOM 541 C C . LYS A 1 77 ? 7.764 13.464 -11.092 1.00 14.97 73 LYS A C 1
ATOM 542 O O . LYS A 1 77 ? 7.401 13.581 -12.262 1.00 15.11 73 LYS A O 1
ATOM 548 N N . ASN A 1 78 ? 7.398 12.438 -10.325 1.00 13.69 74 ASN A N 1
ATOM 549 C CA . ASN A 1 78 ? 6.521 11.389 -10.840 1.00 14.43 74 ASN A CA 1
ATOM 550 C C . ASN A 1 78 ? 5.143 11.984 -11.138 1.00 13.21 74 ASN A C 1
ATOM 551 O O . ASN A 1 78 ? 4.515 11.646 -12.141 1.00 17.12 74 ASN A O 1
ATOM 556 N N . ILE A 1 79 ? 4.674 12.876 -10.271 1.00 12.56 75 ILE A N 1
ATOM 557 C CA . ILE A 1 79 ? 3.382 13.514 -10.481 1.00 12.64 75 ILE A CA 1
ATOM 558 C C . ILE A 1 79 ? 3.414 14.357 -11.756 1.00 14.38 75 ILE A C 1
ATOM 559 O O . ILE A 1 79 ? 2.501 14.286 -12.579 1.00 12.48 75 ILE A O 1
ATOM 564 N N . ARG A 1 80 ? 4.477 15.138 -11.930 1.00 15.22 76 ARG A N 1
ATOM 565 C CA . ARG A 1 80 ? 4.589 16.002 -13.102 1.00 15.00 76 ARG A CA 1
ATOM 566 C C . ARG A 1 80 ? 4.835 15.268 -14.421 1.00 17.09 76 ARG A C 1
ATOM 567 O O . ARG A 1 80 ? 4.512 15.789 -15.487 1.00 18.04 76 ARG A O 1
ATOM 575 N N . ALA A 1 81 ? 5.396 14.065 -14.351 1.00 18.87 77 ALA A N 1
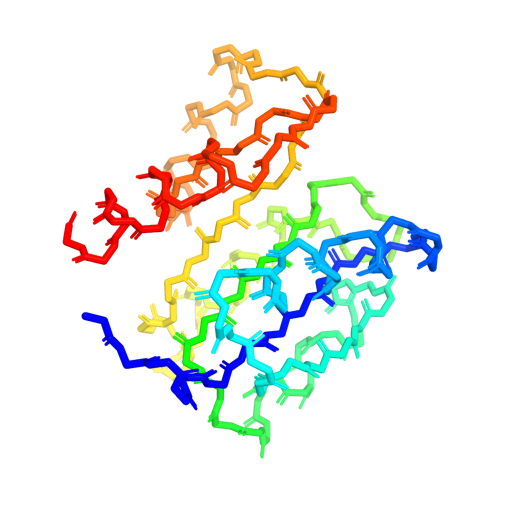ATOM 576 C CA . ALA A 1 81 ? 5.687 13.289 -15.555 1.00 20.35 77 ALA A CA 1
ATOM 577 C C . ALA A 1 81 ? 4.514 12.416 -15.993 1.00 20.20 77 ALA A C 1
ATOM 578 O O . ALA A 1 81 ? 4.570 11.779 -17.046 1.00 21.93 77 ALA A O 1
ATOM 580 N N . ASP A 1 82 ? 3.464 12.384 -15.179 1.00 18.50 78 ASP A N 1
ATOM 581 C CA . ASP A 1 82 ? 2.269 11.594 -15.468 1.00 18.60 78 ASP A CA 1
ATOM 582 C C . ASP A 1 82 ? 1.168 12.513 -15.996 1.00 18.47 78 ASP A C 1
ATOM 583 O O . ASP A 1 82 ? 0.714 13.419 -15.296 1.00 17.27 78 ASP A O 1
ATOM 588 N N . GLU A 1 83 ? 0.746 12.271 -17.233 1.00 21.15 79 GLU A N 1
ATOM 589 C CA . GLU A 1 83 ? -0.294 13.070 -17.874 1.00 23.56 79 GLU A CA 1
ATOM 590 C C . GLU A 1 83 ? -1.555 13.240 -17.028 1.00 22.29 79 GLU A C 1
ATOM 591 O O . GLU A 1 83 ? -2.155 14.314 -17.016 1.00 21.30 79 GLU A O 1
ATOM 597 N N . GLU A 1 84 ? -1.953 12.182 -16.325 1.00 21.46 80 GLU A N 1
ATOM 598 C CA . GLU A 1 84 ? -3.156 12.219 -15.492 1.00 21.86 80 GLU A CA 1
ATOM 599 C C . GLU A 1 84 ? -3.012 12.999 -14.194 1.00 20.72 80 GLU A C 1
ATOM 600 O O . GLU A 1 84 ? -3.997 13.518 -13.667 1.00 20.70 80 GLU A O 1
ATOM 606 N N . LEU A 1 85 ? -1.794 13.063 -13.669 1.00 19.62 81 LEU A N 1
ATOM 607 C CA . LEU A 1 85 ? -1.558 13.720 -12.386 1.00 18.12 81 LEU A CA 1
ATOM 608 C C . LEU A 1 85 ? -0.861 15.069 -12.396 1.00 18.28 81 LEU A C 1
ATOM 609 O O . LEU A 1 85 ? -0.910 15.783 -11.397 1.00 17.53 81 LEU A O 1
ATOM 614 N N . LYS A 1 86 ? -0.220 15.425 -13.505 1.00 18.65 82 LYS A N 1
ATOM 615 C CA . LYS A 1 86 ? 0.541 16.674 -13.553 1.00 19.19 82 LYS A CA 1
ATOM 616 C C . LYS A 1 86 ? -0.176 17.964 -13.160 1.00 19.18 82 LYS A C 1
ATOM 617 O O . LYS A 1 86 ? 0.472 18.956 -12.833 1.00 18.96 82 LYS A O 1
ATOM 623 N N . HIS A 1 87 ? -1.503 17.954 -13.174 1.00 17.55 83 HIS A N 1
ATOM 624 C CA . HIS A 1 87 ? -2.278 19.139 -12.815 1.00 18.17 83 HIS A CA 1
ATOM 625 C C . HIS A 1 87 ? -2.273 19.413 -11.306 1.00 17.09 83 HIS A C 1
ATOM 626 O O . HIS A 1 87 ? -2.515 20.538 -10.865 1.00 17.66 83 HIS A O 1
ATOM 633 N N . LEU A 1 88 ? -2.003 18.375 -10.524 1.00 14.33 84 LEU A N 1
ATOM 634 C CA . LEU A 1 88 ? -2.017 18.468 -9.068 1.00 14.52 84 LEU A CA 1
ATOM 635 C C . LEU A 1 88 ? -1.118 19.477 -8.375 1.00 13.45 84 LEU A C 1
ATOM 636 O O . LEU A 1 88 ? 0.106 19.439 -8.519 1.00 13.19 84 LEU A O 1
ATOM 641 N N . PRO A 1 89 ? -1.718 20.392 -7.599 1.00 15.10 85 PRO A N 1
ATOM 642 C CA . PRO A 1 89 ? -0.913 21.382 -6.884 1.00 15.14 85 PRO A CA 1
ATOM 643 C C . PRO A 1 89 ? -0.229 20.635 -5.738 1.00 13.59 85 PRO A C 1
ATOM 644 O O . PRO A 1 89 ? -0.844 19.785 -5.091 1.00 12.61 85 PRO A O 1
ATOM 648 N N . VAL A 1 90 ? 1.041 20.943 -5.506 1.00 13.47 86 VAL A N 1
ATOM 649 C CA . VAL A 1 90 ? 1.813 20.277 -4.466 1.00 14.08 86 VAL A CA 1
ATOM 650 C C . VAL A 1 90 ? 2.476 21.257 -3.511 1.00 13.00 86 VAL A C 1
ATOM 651 O O . VAL A 1 90 ? 3.142 22.201 -3.942 1.00 13.37 86 VAL A O 1
ATOM 655 N N . LEU A 1 91 ? 2.278 21.034 -2.213 1.00 11.62 87 LEU A N 1
ATOM 656 C CA . LEU A 1 91 ? 2.898 21.861 -1.179 1.00 13.10 87 LEU A CA 1
ATOM 657 C C . LEU A 1 91 ? 3.944 20.982 -0.503 1.00 12.44 87 LEU A C 1
ATOM 658 O O . LEU A 1 91 ? 3.630 19.888 -0.038 1.00 11.76 87 LEU A O 1
ATOM 663 N N . MET A 1 92 ? 5.186 21.448 -0.461 1.00 11.93 88 MET A N 1
ATOM 664 C CA . MET A 1 92 ? 6.252 20.672 0.161 1.00 12.47 88 MET A CA 1
ATOM 665 C C . MET A 1 92 ? 6.524 21.134 1.587 1.00 12.55 88 MET A C 1
ATOM 666 O O . MET A 1 92 ? 6.484 22.328 1.879 1.00 12.74 88 MET A O 1
ATOM 671 N N . ILE A 1 93 ? 6.783 20.179 2.476 1.00 9.86 89 ILE A N 1
ATOM 672 C CA . ILE A 1 93 ? 7.102 20.499 3.862 1.00 8.81 89 ILE A CA 1
ATOM 673 C C . ILE A 1 93 ? 8.606 20.303 4.032 1.00 11.21 89 ILE A C 1
ATOM 674 O O . ILE A 1 93 ? 9.150 19.276 3.633 1.00 10.59 89 ILE A O 1
ATOM 679 N N . THR A 1 94 ? 9.280 21.296 4.603 1.00 11.86 90 THR A N 1
ATOM 680 C CA . THR A 1 94 ? 10.715 21.199 4.816 1.00 14.42 90 THR A CA 1
ATOM 681 C C . THR A 1 94 ? 11.098 21.655 6.222 1.00 14.83 90 THR A C 1
ATOM 682 O O . THR A 1 94 ? 10.387 22.445 6.838 1.00 14.20 90 THR A O 1
ATOM 686 N N . ALA A 1 95 ? 12.222 21.146 6.724 1.00 16.07 91 ALA A N 1
ATOM 687 C CA . ALA A 1 95 ? 12.701 21.517 8.055 1.00 17.71 91 ALA A CA 1
ATOM 688 C C . ALA A 1 95 ? 13.398 22.877 8.011 1.00 17.69 91 ALA A C 1
ATOM 689 O O . ALA A 1 95 ? 13.552 23.549 9.033 1.00 19.53 91 ALA A O 1
ATOM 691 N N . GLU A 1 96 ? 13.824 23.271 6.817 1.00 16.53 92 GLU A N 1
ATOM 692 C CA . GLU A 1 96 ? 14.489 24.555 6.602 1.00 18.28 92 GLU A CA 1
ATOM 693 C C . GLU A 1 96 ? 14.500 24.848 5.106 1.00 18.25 92 GLU A C 1
ATOM 694 O O . GLU A 1 96 ? 15.020 24.059 4.315 1.00 18.04 92 GLU A O 1
ATOM 700 N N . ALA A 1 97 ? 13.921 25.983 4.726 1.00 20.37 93 ALA A N 1
ATOM 701 C CA . ALA A 1 97 ? 13.837 26.373 3.323 1.00 20.86 93 ALA A CA 1
ATOM 702 C C . ALA A 1 97 ? 15.145 26.902 2.740 1.00 21.56 93 ALA A C 1
ATOM 703 O O . ALA A 1 97 ? 15.216 28.058 2.315 1.00 21.87 93 ALA A O 1
ATOM 705 N N . LYS A 1 98 ? 16.173 26.059 2.720 1.00 21.40 94 LYS A N 1
ATOM 706 C CA . LYS A 1 98 ? 17.465 26.450 2.160 1.00 21.62 94 LYS A CA 1
ATOM 707 C C . LYS A 1 98 ? 17.256 26.824 0.692 1.00 22.41 94 LYS A C 1
ATOM 708 O O . LYS A 1 98 ? 16.586 26.104 -0.046 1.00 21.43 94 LYS A O 1
ATOM 714 N N . ARG A 1 99 ? 17.833 27.944 0.271 1.00 22.71 95 ARG A N 1
ATOM 715 C CA . ARG A 1 99 ? 17.684 28.406 -1.106 1.00 22.73 95 ARG A CA 1
ATOM 716 C C . ARG A 1 99 ? 17.913 27.302 -2.140 1.00 21.98 95 ARG A C 1
ATOM 717 O O . ARG A 1 99 ? 17.129 27.159 -3.079 1.00 20.23 95 ARG A O 1
ATOM 725 N N . GLU A 1 100 ? 18.980 26.526 -1.963 1.00 18.63 96 GLU A N 1
ATOM 726 C CA . GLU A 1 100 ? 19.307 25.434 -2.881 1.00 21.27 96 GLU A CA 1
ATOM 727 C C . GLU A 1 100 ? 18.148 24.451 -3.011 1.00 18.98 96 GLU A C 1
ATOM 728 O O . GLU A 1 100 ? 17.799 24.028 -4.111 1.00 17.20 96 GLU A O 1
ATOM 734 N N . GLN A 1 101 ? 17.560 24.088 -1.877 1.00 17.42 97 GLN A N 1
ATOM 735 C CA . GLN A 1 101 ? 16.440 23.152 -1.854 1.00 16.53 97 GLN A CA 1
ATOM 736 C C . GLN A 1 101 ? 15.209 23.721 -2.550 1.00 15.08 97 GLN A C 1
ATOM 737 O O . GLN A 1 101 ? 14.558 23.042 -3.350 1.00 15.90 97 GLN A O 1
ATOM 743 N N . ILE A 1 102 ? 14.886 24.971 -2.241 1.00 15.59 98 ILE A N 1
ATOM 744 C CA . ILE A 1 102 ? 13.720 25.612 -2.829 1.00 15.16 98 ILE A CA 1
ATOM 745 C C . ILE A 1 102 ? 13.862 25.807 -4.339 1.00 14.56 98 ILE A C 1
ATOM 746 O O . ILE A 1 102 ? 12.893 25.618 -5.081 1.00 13.71 98 ILE A O 1
ATOM 751 N N . ILE A 1 103 ? 15.058 26.179 -4.791 1.00 14.85 99 ILE A N 1
ATOM 752 C CA . ILE A 1 103 ? 15.298 26.374 -6.221 1.00 15.99 99 ILE A CA 1
ATOM 753 C C . ILE A 1 103 ? 15.115 25.058 -6.971 1.00 15.58 99 ILE A C 1
ATOM 754 O O . ILE A 1 103 ? 14.496 25.023 -8.034 1.00 15.47 99 ILE A O 1
ATOM 759 N N . GLU A 1 104 ? 15.651 23.978 -6.413 1.00 12.88 100 GLU A N 1
ATOM 760 C CA . GLU A 1 104 ? 15.538 22.667 -7.047 1.00 14.38 100 GLU A CA 1
ATOM 761 C C . GLU A 1 104 ? 14.075 22.217 -7.112 1.00 13.64 100 GLU A C 1
ATOM 762 O O . GLU A 1 104 ? 13.613 21.703 -8.137 1.00 11.62 100 GLU A O 1
ATOM 768 N N . ALA A 1 105 ? 13.350 22.410 -6.016 1.00 13.23 101 ALA A N 1
ATOM 769 C CA . ALA A 1 105 ? 11.948 22.016 -5.971 1.00 12.24 101 ALA A CA 1
ATOM 770 C C . ALA A 1 105 ? 11.130 22.847 -6.953 1.00 12.42 101 ALA A C 1
ATOM 771 O O . ALA A 1 105 ? 10.190 22.346 -7.571 1.00 11.18 101 ALA A O 1
ATOM 773 N N . ALA A 1 106 ? 11.483 24.121 -7.092 1.00 10.81 102 ALA A N 1
ATOM 774 C CA . ALA A 1 106 ? 10.774 24.994 -8.020 1.00 12.25 102 ALA A CA 1
ATOM 775 C C . ALA A 1 106 ? 10.994 24.511 -9.457 1.00 11.73 102 ALA A C 1
ATOM 776 O O . ALA A 1 106 ? 10.053 24.458 -10.253 1.00 13.78 102 ALA A O 1
ATOM 778 N N . GLN A 1 107 ? 12.230 24.146 -9.792 1.00 14.38 103 GLN A N 1
ATOM 779 C CA . GLN A 1 107 ? 12.516 23.665 -11.143 1.00 15.22 103 GLN A CA 1
ATOM 780 C C . GLN A 1 107 ? 11.828 22.327 -11.396 1.00 16.40 103 GLN A C 1
ATOM 781 O O . GLN A 1 107 ? 11.528 21.975 -12.541 1.00 17.20 103 GLN A O 1
ATOM 787 N N . ALA A 1 108 ? 11.570 21.583 -10.323 1.00 15.75 104 ALA A N 1
ATOM 788 C CA . ALA A 1 108 ? 10.906 20.291 -10.442 1.00 14.36 104 ALA A CA 1
ATOM 789 C C . ALA A 1 108 ? 9.399 20.489 -10.592 1.00 15.03 104 ALA A C 1
ATOM 790 O O . ALA A 1 108 ? 8.676 19.544 -10.910 1.00 15.83 104 ALA A O 1
ATOM 792 N N . GLY A 1 109 ? 8.937 21.716 -10.349 1.00 12.62 105 GLY A N 1
ATOM 793 C CA . GLY A 1 109 ? 7.527 22.030 -10.489 1.00 13.58 105 GLY A CA 1
ATOM 794 C C . GLY A 1 109 ? 6.667 22.171 -9.241 1.00 12.62 105 GLY A C 1
ATOM 795 O O . GLY A 1 109 ? 5.443 22.140 -9.345 1.00 12.60 105 GLY A O 1
ATOM 796 N N . VAL A 1 110 ? 7.275 22.341 -8.071 1.00 13.64 106 VAL A N 1
ATOM 797 C CA . VAL A 1 110 ? 6.497 22.465 -6.834 1.00 13.43 106 VAL A CA 1
ATOM 798 C C . VAL A 1 110 ? 5.713 23.790 -6.791 1.00 14.53 106 VAL A C 1
ATOM 799 O O . VAL A 1 110 ? 6.181 24.803 -7.307 1.00 14.21 106 VAL A O 1
ATOM 803 N N . ASN A 1 111 ? 4.528 23.778 -6.177 1.00 13.08 107 ASN A N 1
ATOM 804 C CA . ASN A 1 111 ? 3.688 24.982 -6.095 1.00 13.80 107 ASN A CA 1
ATOM 805 C C . ASN A 1 111 ? 4.041 25.926 -4.950 1.00 14.44 107 ASN A C 1
ATOM 806 O O . ASN A 1 111 ? 3.866 27.143 -5.061 1.00 15.30 107 ASN A O 1
ATOM 811 N N . GLY A 1 112 ? 4.523 25.365 -3.847 1.00 13.49 108 GLY A N 1
ATOM 812 C CA . GLY A 1 112 ? 4.897 26.175 -2.703 1.00 13.67 108 GLY A CA 1
ATOM 813 C C . GLY A 1 112 ? 5.576 25.327 -1.648 1.00 14.05 108 GLY A C 1
ATOM 814 O O . GLY A 1 112 ? 5.654 24.109 -1.788 1.00 13.48 108 GLY A O 1
ATOM 815 N N . TYR A 1 113 ? 6.068 25.963 -0.590 1.00 15.14 109 TYR A N 1
ATOM 816 C CA . TYR A 1 113 ? 6.732 25.236 0.484 1.00 14.21 109 TYR A CA 1
ATOM 817 C C . TYR A 1 113 ? 6.333 25.830 1.823 1.00 15.74 109 TYR A C 1
ATOM 818 O O . TYR A 1 113 ? 5.908 26.982 1.896 1.00 15.56 109 TYR A O 1
ATOM 827 N N . ILE A 1 114 ? 6.466 25.037 2.878 1.00 12.29 110 ILE A N 1
ATOM 828 C CA . ILE A 1 114 ? 6.146 25.505 4.213 1.00 12.79 110 ILE A CA 1
ATOM 829 C C . ILE A 1 114 ? 7.201 24.928 5.153 1.00 14.27 110 ILE A C 1
ATOM 830 O O . ILE A 1 114 ? 7.583 23.764 5.036 1.00 13.34 110 ILE A O 1
ATOM 835 N N . VAL A 1 115 ? 7.694 25.757 6.065 1.00 14.95 111 VAL A N 1
ATOM 836 C CA . VAL A 1 115 ? 8.732 25.329 6.991 1.00 15.94 111 VAL A C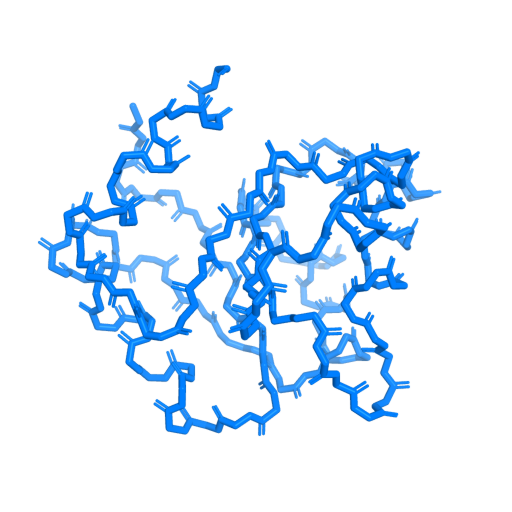A 1
ATOM 837 C C . VAL A 1 115 ? 8.186 24.884 8.338 1.00 15.86 111 VAL A C 1
ATOM 838 O O . VAL A 1 115 ? 7.442 25.613 8.990 1.00 15.50 111 VAL A O 1
ATOM 842 N N . LYS A 1 116 ? 8.560 23.678 8.751 1.00 17.87 112 LYS A N 1
ATOM 843 C CA . LYS A 1 116 ? 8.112 23.153 10.032 1.00 21.46 112 LYS A CA 1
ATOM 844 C C . LYS A 1 116 ? 9.144 23.482 11.107 1.00 24.35 112 LYS A C 1
ATOM 845 O O . LYS A 1 116 ? 10.347 23.523 10.835 1.00 25.49 112 LYS A O 1
ATOM 851 N N . PRO A 1 117 ? 8.687 23.718 12.347 1.00 27.25 113 PRO A N 1
ATOM 852 C CA . PRO A 1 117 ? 7.283 23.693 12.778 1.00 26.89 113 PRO A CA 1
ATOM 853 C C . PRO A 1 117 ? 6.450 24.845 12.218 1.00 26.07 113 PRO A C 1
ATOM 854 O O . PRO A 1 117 ? 6.907 25.988 12.183 1.00 27.50 113 PRO A O 1
ATOM 858 N N . PHE A 1 118 ? 5.229 24.547 11.779 1.00 19.69 114 PHE A N 1
ATOM 859 C CA . PHE A 1 118 ? 4.356 25.589 11.251 1.00 18.73 114 PHE A CA 1
ATOM 860 C C . PHE A 1 118 ? 2.975 25.594 11.906 1.00 19.36 114 PHE A C 1
ATOM 861 O O . PHE A 1 118 ? 2.560 24.616 12.533 1.00 17.60 114 PHE A O 1
ATOM 869 N N . THR A 1 119 ? 2.272 26.712 11.760 1.00 22.95 115 THR A N 1
ATOM 870 C CA . THR A 1 119 ? 0.948 26.888 12.346 1.00 23.77 115 THR A CA 1
ATOM 871 C C . THR A 1 119 ? -0.166 26.825 11.313 1.00 23.47 115 THR A C 1
ATOM 872 O O . THR A 1 119 ? 0.086 26.837 10.109 1.00 24.06 115 THR A O 1
ATOM 876 N N . ALA A 1 120 ? -1.404 26.769 11.797 1.00 22.79 116 ALA A N 1
ATOM 877 C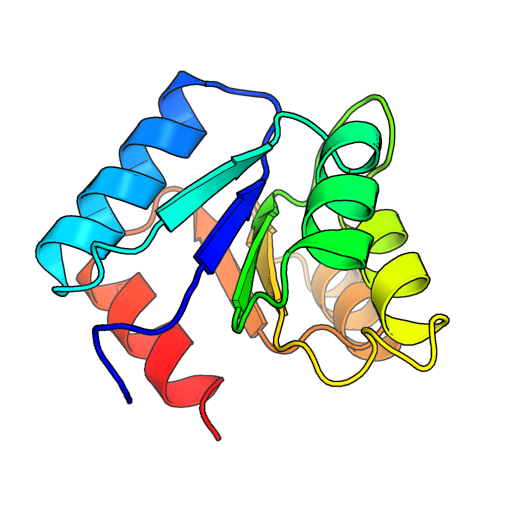 CA . ALA A 1 120 ? -2.565 26.732 10.923 1.00 21.99 116 ALA A CA 1
ATOM 878 C C . ALA A 1 120 ? -2.623 28.051 10.161 1.00 22.89 116 ALA A C 1
ATOM 879 O O . ALA A 1 120 ? -3.030 28.094 8.997 1.00 21.86 116 ALA A O 1
ATOM 881 N N . ALA A 1 121 ? -2.204 29.125 10.825 1.00 25.10 117 ALA A N 1
ATOM 882 C CA . ALA A 1 121 ? -2.199 30.450 10.214 1.00 26.46 117 ALA A CA 1
ATOM 883 C C . ALA A 1 121 ? -1.302 30.473 8.980 1.00 25.12 117 ALA A C 1
ATOM 884 O O . ALA A 1 121 ? -1.711 30.933 7.913 1.00 26.74 117 ALA A O 1
ATOM 886 N N . THR A 1 122 ? -0.078 29.979 9.133 1.00 22.53 118 THR A N 1
ATOM 887 C CA . THR A 1 122 ? 0.873 29.942 8.029 1.00 22.70 118 THR A CA 1
ATOM 888 C C . THR A 1 122 ? 0.381 28.993 6.938 1.00 21.10 118 THR A C 1
ATOM 889 O O . THR A 1 122 ? 0.500 29.284 5.748 1.00 19.36 118 THR A O 1
ATOM 893 N N . LEU A 1 123 ? -0.174 27.857 7.350 1.00 21.11 119 LEU A N 1
ATOM 894 C CA . LEU A 1 123 ? -0.683 26.883 6.394 1.00 21.84 119 LEU A CA 1
ATOM 895 C C . LEU A 1 123 ? -1.778 27.527 5.547 1.00 22.87 119 LEU A C 1
ATOM 896 O O . LEU A 1 123 ? -1.821 27.345 4.330 1.00 22.96 119 LEU A O 1
ATOM 901 N N . LYS A 1 124 ? -2.656 28.289 6.195 1.00 24.31 120 LYS A N 1
ATOM 902 C CA . LYS A 1 124 ? -3.737 28.971 5.492 1.00 23.71 120 LYS A CA 1
ATOM 903 C C . LYS A 1 124 ? -3.155 29.925 4.452 1.00 23.01 120 LYS A C 1
ATOM 904 O O . LYS A 1 124 ? -3.627 29.980 3.313 1.00 22.08 120 LYS A O 1
ATOM 910 N N . GLU A 1 125 ? -2.130 30.674 4.851 1.00 23.06 121 GLU A N 1
ATOM 911 C CA . GLU A 1 125 ? -1.476 31.623 3.955 1.00 22.73 121 GLU A CA 1
ATOM 912 C C . GLU A 1 125 ? -0.852 30.928 2.749 1.00 22.10 121 GLU A C 1
ATOM 913 O O . GLU A 1 125 ? -0.983 31.395 1.617 1.00 22.06 121 GLU A O 1
ATOM 919 N N . LYS A 1 126 ? -0.177 29.808 2.991 1.00 18.27 122 LYS A N 1
ATOM 920 C CA . LYS A 1 126 ? 0.461 29.069 1.909 1.00 18.56 122 LYS A CA 1
ATOM 921 C C . LYS A 1 126 ? -0.555 28.482 0.931 1.00 18.95 122 LYS A C 1
ATOM 922 O O . LYS A 1 126 ? -0.297 28.411 -0.274 1.00 19.51 122 LYS A O 1
ATOM 928 N N . LEU A 1 127 ? -1.705 28.056 1.447 1.00 19.20 123 LEU A N 1
ATOM 929 C CA . LEU A 1 127 ? -2.748 27.488 0.600 1.00 21.30 123 LEU A CA 1
ATOM 930 C C . LEU A 1 127 ? -3.323 28.553 -0.334 1.00 21.55 123 LEU A C 1
ATOM 931 O O . LEU A 1 127 ? -3.498 28.311 -1.529 1.00 23.15 123 LEU A O 1
ATOM 936 N N . ASP A 1 128 ? -3.617 29.732 0.208 1.00 28.51 124 ASP A N 1
ATOM 937 C CA . ASP A 1 128 ? -4.160 30.817 -0.605 1.00 30.67 124 ASP A CA 1
ATOM 938 C C . ASP A 1 128 ? -3.181 31.161 -1.719 1.00 30.85 124 ASP A C 1
ATOM 939 O O . ASP A 1 128 ? -3.567 31.330 -2.878 1.00 32.18 124 ASP A O 1
ATOM 944 N N . LYS A 1 129 ? -1.910 31.263 -1.350 1.00 22.80 125 LYS A N 1
ATOM 945 C CA . LYS A 1 129 ? -0.851 31.590 -2.288 1.00 23.50 125 LYS A CA 1
ATOM 946 C C . LYS A 1 129 ? -0.821 30.574 -3.430 1.00 23.19 125 LYS A C 1
ATOM 947 O O . LYS A 1 129 ? -0.786 30.946 -4.595 1.00 22.55 125 LYS A O 1
ATOM 953 N N . ILE A 1 130 ? -0.850 29.290 -3.091 1.00 20.06 126 ILE A N 1
ATOM 954 C CA . ILE A 1 130 ? -0.826 28.241 -4.101 1.00 21.61 126 ILE A CA 1
ATOM 955 C C . ILE A 1 130 ? -2.077 28.239 -4.960 1.00 24.56 126 ILE A C 1
ATOM 956 O O . ILE A 1 130 ? -1.991 28.162 -6.193 1.00 23.15 126 ILE A O 1
ATOM 961 N N . PHE A 1 131 ? -3.239 28.306 -4.315 1.00 33.77 127 PHE A N 1
ATOM 962 C CA . PHE A 1 131 ? -4.475 28.288 -5.062 1.00 38.96 127 PHE A CA 1
ATOM 963 C C . PHE A 1 131 ? -4.677 29.570 -5.824 1.00 43.03 127 PHE A C 1
ATOM 964 O O . PHE A 1 131 ? -5.700 30.287 -5.702 1.00 45.08 127 PHE A O 1
ATOM 972 N N . GLU A 1 132 ? -3.626 29.792 -6.618 1.00 67.51 128 GLU A N 1
ATOM 973 C CA . GLU A 1 132 ? -3.422 30.879 -7.549 1.00 71.09 128 GLU A CA 1
ATOM 974 C C . GLU A 1 132 ? -1.952 31.251 -7.607 1.00 71.44 128 GLU A C 1
ATOM 975 O O . GLU A 1 132 ? -1.337 31.621 -6.615 1.00 71.37 128 GLU A O 1
#

InterPro domains:
  IPR001789 Signal transduction response regulator, receiver domain [PF00072] (11-123)
  IPR001789 Signal transduction response regulator, receiver domain [PS50110] (10-127)
  IPR001789 Signal transduction response regulator, receiver domain [SM00448] (9-123)
  IPR011006 CheY-like superfamily [SSF52172] (7-128)
  IPR052048 Signal Transduction Response Regulator [PTHR43228] (8-125)

Secondary structure (DSSP, 8-state):
--TT--EEEE-S-HHHHHHHHHHHHHTT---EEEESSHHHHHHHHHHH--SEEEEES--SSS-HHHHHHHHHHSTTTTT--EEEEESS--HHHHHHHHHTT--EEEESS--HHHHHHHHHHH--